Protein AF-A0A1C7GNJ7-F1 (afdb_monomer)

Sequence (160 aa):
MLLYEQDGEPLGLIQFYVWDDDKYVQPDIFCIKRDYGRAVREFVEYLHMRFPGYELHFGVSRTNTGAVEALESLDFEREEVSLVGVLRFVDGSMEIFGVDFENDRFNAEDFRTLMVRALNQSKKDGMKDMTFFHEDETHPAAESVGIRIIDTYYGHKLAL

Radius of gyration: 17.99 Å; Cα contacts (8 Å, |Δi|>4): 270; chains: 1; bounding box: 39×41×44 Å

Nearest PDB structures (foldseek):
  3tt2-assembly1_A  TM=5.842E-01  e=1.060E-03  Sphaerobacter thermophilus DSM 20745
  7q3a-assembly1_A  TM=5.064E-01  e=1.279E-03  Mycobacteroides abscessus ATCC 19977
  4m85-assembly4_D  TM=7.339E-01  e=1.479E-01  Staphylococcus aureus subsp. aureus Mu50
  3pzj-assembly1_A  TM=7.167E-01  e=1.479E-01  Chromobacterium violaceum
  2c27-assembly1_A  TM=5.447E-01  e=6.564E-02  Mycobacterium tuberculosis H37Rv

Structure (mmCIF, N/CA/C/O backbone):
data_AF-A0A1C7GNJ7-F1
#
_entry.id   AF-A0A1C7GNJ7-F1
#
loop_
_atom_site.group_PDB
_atom_site.id
_atom_site.type_symbol
_atom_site.label_atom_id
_atom_site.label_alt_id
_atom_site.label_comp_id
_atom_site.label_asym_id
_atom_site.label_entity_id
_atom_site.label_seq_id
_atom_site.pdbx_PDB_ins_code
_atom_site.Cartn_x
_atom_site.Cartn_y
_atom_site.Cartn_z
_atom_site.occupancy
_atom_site.B_iso_or_equiv
_atom_site.auth_seq_id
_atom_site.auth_comp_id
_atom_site.auth_asym_id
_atom_site.auth_atom_id
_atom_site.pdbx_PDB_model_num
ATOM 1 N N . MET A 1 1 ? -16.603 5.737 0.349 1.00 91.12 1 MET A N 1
ATOM 2 C CA . MET A 1 1 ? -15.930 6.942 0.876 1.00 91.12 1 MET A CA 1
ATOM 3 C C . MET A 1 1 ? -16.631 7.385 2.152 1.00 91.12 1 MET A C 1
ATOM 5 O O . MET A 1 1 ? -17.856 7.405 2.174 1.00 91.12 1 MET A O 1
ATOM 9 N N . LEU A 1 2 ? -15.863 7.686 3.195 1.00 96.31 2 LEU A N 1
ATOM 10 C CA . LEU A 1 2 ? -16.288 8.085 4.534 1.00 96.31 2 LEU A CA 1
ATOM 11 C C . LEU A 1 2 ? -15.563 9.380 4.925 1.00 96.31 2 LEU A C 1
ATOM 13 O O . LEU A 1 2 ? -14.403 9.579 4.559 1.00 96.31 2 LEU A O 1
ATOM 17 N N . LEU A 1 3 ? -16.243 10.232 5.686 1.00 96.62 3 LEU A N 1
ATOM 18 C CA . LEU A 1 3 ? -15.662 11.406 6.332 1.00 96.62 3 LEU A CA 1
ATOM 19 C C . LEU A 1 3 ? -15.350 11.047 7.786 1.00 96.62 3 LEU A C 1
ATOM 21 O O . LEU A 1 3 ? -16.237 10.578 8.495 1.00 96.62 3 LEU A O 1
ATOM 25 N N . TYR A 1 4 ? -14.112 11.273 8.222 1.00 96.44 4 TYR A N 1
ATOM 26 C CA . TYR A 1 4 ? -13.747 11.175 9.633 1.00 96.44 4 TYR A CA 1
ATOM 27 C C . TYR A 1 4 ? -13.941 12.537 10.297 1.00 96.44 4 TYR A C 1
ATOM 29 O O . TYR A 1 4 ? -13.352 13.531 9.862 1.00 96.44 4 TYR A O 1
ATOM 37 N N . GLU A 1 5 ? -14.766 12.577 11.338 1.00 96.06 5 GLU A N 1
ATOM 38 C CA . GLU A 1 5 ? -15.132 13.790 12.065 1.00 96.06 5 GLU A CA 1
ATOM 39 C C . GLU A 1 5 ? -14.870 13.604 13.562 1.00 96.06 5 GLU A C 1
ATOM 41 O O . GLU A 1 5 ? -15.148 12.547 14.125 1.00 96.06 5 GLU A O 1
ATOM 46 N N . GLN A 1 6 ? -14.359 14.644 14.219 1.00 94.62 6 GLN A N 1
ATOM 47 C CA . GLN A 1 6 ? -14.326 14.727 15.679 1.00 94.62 6 GLN A CA 1
ATOM 48 C C . GLN A 1 6 ? -14.882 16.082 16.108 1.00 94.62 6 GLN A C 1
ATOM 50 O O . GLN A 1 6 ? -14.445 17.114 15.600 1.00 94.62 6 GLN A O 1
ATOM 55 N N . ASP A 1 7 ? -15.829 16.076 17.048 1.00 93.12 7 ASP A N 1
ATOM 56 C CA . ASP A 1 7 ? -16.437 17.283 17.623 1.00 93.12 7 ASP A CA 1
ATOM 57 C C . ASP A 1 7 ? -16.983 18.274 16.570 1.00 93.12 7 ASP A C 1
ATOM 59 O O . ASP A 1 7 ? -16.911 19.492 16.745 1.00 93.12 7 ASP A O 1
ATOM 63 N N . GLY A 1 8 ? -17.521 17.765 15.455 1.00 93.38 8 GLY A N 1
ATOM 64 C CA . GLY A 1 8 ? -18.026 18.590 14.353 1.00 93.38 8 GLY A CA 1
ATOM 65 C C . GLY A 1 8 ? -16.960 19.095 13.372 1.00 93.38 8 GLY A C 1
ATOM 66 O O . GLY A 1 8 ? -17.307 19.786 12.414 1.00 93.38 8 GLY A O 1
ATOM 67 N N . GLU A 1 9 ? -15.670 18.798 13.580 1.00 96.44 9 GLU A N 1
ATOM 68 C CA . GLU A 1 9 ? -14.587 19.161 12.653 1.00 96.44 9 GLU A CA 1
ATOM 69 C C . GLU A 1 9 ? -14.286 17.998 11.687 1.00 96.44 9 GLU A C 1
ATOM 71 O O . GLU A 1 9 ? -13.952 16.902 12.147 1.00 96.44 9 GLU A O 1
ATOM 76 N N . PRO A 1 10 ? -14.319 18.212 10.355 1.00 96.00 10 PRO A N 1
ATOM 77 C CA . PRO A 1 10 ? -13.877 17.213 9.389 1.00 96.00 10 PRO A CA 1
ATOM 78 C C . PRO A 1 10 ? -12.349 17.092 9.420 1.00 96.00 10 PRO A C 1
ATOM 80 O O . PRO A 1 10 ? -11.617 18.034 9.101 1.00 96.00 10 PRO A O 1
ATOM 83 N N . LEU A 1 11 ? -11.861 15.915 9.799 1.00 96.69 11 LEU A N 1
ATOM 84 C CA . LEU A 1 11 ? -10.441 15.645 10.027 1.00 96.69 11 LEU A CA 1
ATOM 85 C C . LEU A 1 11 ? -9.839 14.643 9.059 1.00 96.69 11 LEU A C 1
ATOM 87 O O . LEU A 1 11 ? -8.617 14.496 9.042 1.00 96.69 11 LEU A O 1
ATOM 91 N N . GLY A 1 12 ? -10.644 13.957 8.260 1.00 94.56 12 GLY A N 1
ATOM 92 C CA . GLY A 1 12 ? -10.079 13.014 7.318 1.00 94.56 12 GLY A CA 1
ATOM 93 C C . GLY A 1 12 ? -11.041 12.472 6.289 1.00 94.56 12 GLY A C 1
ATOM 94 O O . GLY A 1 12 ? -12.259 12.600 6.403 1.00 94.56 12 GLY A O 1
ATOM 95 N N . LEU A 1 13 ? -10.449 11.848 5.282 1.00 96.50 13 LEU A N 1
ATOM 96 C CA . LEU A 1 13 ? -11.145 11.158 4.214 1.00 96.50 13 LEU A CA 1
ATOM 97 C C . LEU A 1 13 ? -10.664 9.714 4.181 1.00 96.50 13 LEU A C 1
ATOM 99 O O . LEU A 1 13 ? -9.456 9.465 4.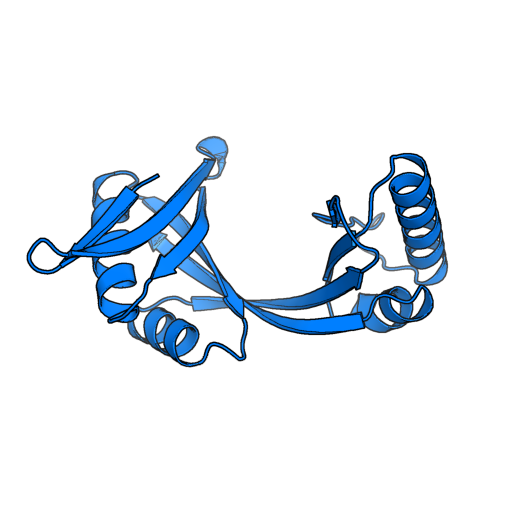145 1.00 96.50 13 LEU A O 1
ATOM 103 N N . ILE A 1 14 ? -11.616 8.787 4.177 1.00 96.31 14 ILE A N 1
ATOM 104 C CA . ILE A 1 14 ? -11.347 7.359 4.047 1.00 96.31 14 ILE A CA 1
ATOM 105 C C . ILE A 1 14 ? -12.078 6.845 2.809 1.00 96.31 14 ILE A C 1
ATOM 107 O O . ILE A 1 14 ? -13.304 6.924 2.706 1.00 96.31 14 ILE A O 1
ATOM 111 N N . GLN A 1 15 ? -11.340 6.306 1.855 1.00 95.31 15 GLN A N 1
ATOM 112 C CA . GLN A 1 15 ? -11.873 5.526 0.748 1.00 95.31 15 GLN A CA 1
ATOM 113 C C . GLN A 1 15 ? -11.322 4.112 0.870 1.00 95.31 15 GLN A C 1
ATOM 115 O O . GLN A 1 15 ? -10.201 3.911 1.328 1.00 95.31 15 GLN A O 1
ATOM 120 N N . PHE A 1 16 ? -12.174 3.145 0.560 1.00 95.50 16 PHE A N 1
ATOM 121 C CA . PHE A 1 16 ? -11.835 1.739 0.598 1.00 95.50 16 PHE A CA 1
ATOM 122 C C . PHE A 1 16 ? -12.691 0.996 -0.412 1.00 95.50 16 PHE A C 1
ATOM 124 O O . PHE A 1 16 ? -13.787 1.452 -0.773 1.00 95.50 16 PHE A O 1
ATOM 131 N N . TYR A 1 17 ? -12.190 -0.152 -0.830 1.00 94.75 17 TYR A N 1
ATOM 132 C CA . TYR A 1 17 ? -12.882 -1.080 -1.700 1.00 94.75 17 TYR A CA 1
ATOM 133 C C . TYR A 1 17 ? -13.004 -2.445 -1.021 1.00 94.75 17 TYR A C 1
ATOM 135 O O . TYR A 1 17 ? -12.360 -2.722 -0.007 1.00 94.75 17 TYR A O 1
ATOM 143 N N . VAL A 1 18 ? -13.905 -3.260 -1.562 1.00 96.31 18 VAL A N 1
ATOM 144 C CA . VAL A 1 18 ? -14.240 -4.588 -1.052 1.00 96.31 18 VAL A CA 1
ATOM 145 C C . VAL A 1 18 ? -14.243 -5.549 -2.230 1.00 96.31 18 VAL A C 1
ATOM 147 O O . VAL A 1 18 ? -14.832 -5.236 -3.269 1.00 96.31 18 VAL A O 1
ATOM 150 N N . TRP A 1 19 ? -13.620 -6.707 -2.057 1.00 95.19 19 TRP A N 1
ATOM 151 C CA . TRP A 1 19 ? -13.745 -7.837 -2.971 1.00 95.19 19 TRP A CA 1
ATOM 152 C C . TRP A 1 19 ? -14.399 -8.996 -2.228 1.00 95.19 19 TRP A C 1
ATOM 154 O O . TRP A 1 19 ? -13.803 -9.605 -1.344 1.00 95.19 19 TRP A O 1
ATOM 164 N N . ASP A 1 20 ? -15.661 -9.262 -2.564 1.00 94.88 20 ASP A N 1
ATOM 165 C CA . ASP A 1 20 ? -16.493 -10.214 -1.823 1.00 94.88 20 ASP A CA 1
ATOM 166 C C . ASP A 1 20 ? -16.041 -11.671 -1.990 1.00 94.88 20 ASP A C 1
ATOM 168 O O . ASP A 1 20 ? -16.147 -12.441 -1.037 1.00 94.88 20 ASP A O 1
ATOM 172 N N . ASP A 1 21 ? -15.515 -12.040 -3.163 1.00 95.12 21 ASP A N 1
ATOM 173 C CA . ASP A 1 21 ? -15.103 -13.419 -3.463 1.00 95.12 21 ASP A CA 1
ATOM 174 C C . ASP A 1 21 ? -13.982 -13.902 -2.525 1.00 95.12 21 ASP A C 1
ATOM 176 O O . ASP A 1 21 ? -14.026 -15.037 -2.046 1.00 95.12 21 ASP A O 1
ATOM 180 N N . ASP A 1 22 ? -13.053 -13.006 -2.183 1.00 94.62 22 ASP A N 1
ATOM 181 C CA . ASP A 1 22 ? -11.930 -13.272 -1.276 1.00 94.62 22 ASP A CA 1
ATOM 182 C C . ASP A 1 22 ? -12.189 -12.773 0.152 1.00 94.62 22 ASP A C 1
ATOM 184 O O . ASP A 1 22 ? -11.337 -12.901 1.027 1.00 94.62 22 ASP A O 1
ATOM 188 N N . LYS A 1 23 ? -13.370 -12.192 0.401 1.00 96.75 23 LYS A N 1
ATOM 189 C CA . LYS A 1 23 ? -13.704 -11.483 1.644 1.00 96.75 23 LYS A CA 1
ATOM 190 C C . LYS A 1 23 ? -12.634 -10.461 2.041 1.00 96.75 23 LYS A C 1
ATOM 192 O O . LYS A 1 23 ? -12.230 -10.369 3.196 1.00 96.75 23 LYS A O 1
ATOM 197 N N . TYR A 1 24 ? -12.197 -9.673 1.073 1.00 96.19 24 TYR A N 1
ATOM 198 C CA . TYR A 1 24 ? -11.085 -8.742 1.201 1.00 96.19 24 TYR A CA 1
ATOM 199 C C . TYR A 1 24 ? -11.578 -7.299 1.326 1.00 96.19 24 TYR A C 1
ATOM 201 O O . TYR A 1 24 ? -12.475 -6.872 0.591 1.00 96.19 24 TYR A O 1
ATOM 209 N N . VAL A 1 25 ? -10.969 -6.521 2.220 1.00 96.69 25 VAL A N 1
ATOM 210 C CA . VAL A 1 25 ? -11.197 -5.076 2.365 1.00 96.69 25 VAL A CA 1
ATOM 211 C C . VAL A 1 25 ? -9.856 -4.352 2.409 1.00 96.69 25 VAL A C 1
ATOM 213 O O . VAL A 1 25 ? -8.980 -4.728 3.180 1.00 96.69 25 VAL A O 1
ATOM 216 N N . GLN A 1 26 ? -9.706 -3.259 1.657 1.00 94.88 26 GLN A N 1
ATOM 217 C CA . GLN A 1 26 ? -8.521 -2.398 1.758 1.00 94.88 26 GLN A CA 1
ATOM 218 C C . GLN A 1 26 ? -8.874 -0.921 1.543 1.00 94.88 26 GLN A C 1
ATOM 220 O O . GLN A 1 26 ? -9.633 -0.598 0.622 1.00 94.88 26 GLN A O 1
ATOM 225 N N . PRO A 1 27 ? -8.326 0.004 2.356 1.00 93.94 27 PRO A N 1
ATOM 226 C CA . PRO A 1 27 ? -8.379 1.422 2.064 1.00 93.94 27 PRO A CA 1
ATOM 227 C C . PRO A 1 27 ? -7.365 1.798 0.978 1.00 93.94 27 PRO A C 1
ATOM 229 O O . PRO A 1 27 ? -6.169 1.557 1.119 1.00 93.94 27 PRO A O 1
ATOM 232 N N . ASP A 1 28 ? -7.841 2.449 -0.079 1.00 87.69 28 ASP A N 1
ATOM 233 C CA . ASP A 1 28 ? -7.018 3.097 -1.108 1.00 87.69 28 ASP A CA 1
ATOM 234 C C . ASP A 1 28 ? -6.750 4.578 -0.778 1.00 87.69 28 ASP A C 1
ATOM 236 O O . ASP A 1 28 ? -5.801 5.178 -1.282 1.00 87.69 28 ASP A O 1
ATOM 240 N N . ILE A 1 29 ? -7.544 5.172 0.122 1.00 90.44 29 ILE A N 1
ATOM 241 C CA . ILE A 1 29 ? -7.288 6.490 0.716 1.00 90.44 29 ILE A CA 1
ATOM 242 C C . ILE A 1 29 ? -7.534 6.408 2.221 1.00 90.44 29 ILE A C 1
ATOM 244 O O . ILE A 1 29 ? -8.640 6.103 2.658 1.00 90.44 29 ILE A O 1
ATOM 248 N N . PHE A 1 30 ? -6.535 6.765 3.028 1.00 94.38 30 PHE A N 1
ATOM 249 C CA . PHE A 1 30 ? -6.692 6.899 4.480 1.00 94.38 30 PHE A CA 1
ATOM 250 C C . PHE A 1 30 ? -5.958 8.145 4.992 1.00 94.38 30 PHE A C 1
ATOM 252 O O . PHE A 1 30 ? -4.871 8.083 5.571 1.00 94.38 30 PHE A O 1
ATOM 259 N N . CYS A 1 31 ? -6.537 9.316 4.726 1.00 92.75 31 CYS A N 1
ATOM 260 C CA . CYS A 1 31 ? -5.931 10.609 5.039 1.00 92.75 31 CYS A CA 1
ATOM 261 C C . CYS A 1 31 ? -6.546 11.192 6.310 1.00 92.75 31 CYS A C 1
ATOM 263 O O . CYS A 1 31 ? -7.649 11.732 6.261 1.00 92.75 31 CYS A O 1
ATOM 265 N N . ILE A 1 32 ? -5.821 11.125 7.428 1.00 94.31 32 ILE A N 1
ATOM 266 C CA . ILE A 1 32 ? -6.283 11.597 8.739 1.00 94.31 32 ILE A CA 1
ATOM 267 C C . ILE A 1 32 ? -5.356 12.699 9.258 1.00 94.31 32 ILE A C 1
ATOM 269 O O . ILE A 1 32 ? -4.148 12.507 9.377 1.00 94.31 32 ILE A O 1
ATOM 273 N N . LYS A 1 33 ? -5.927 13.860 9.589 1.00 91.81 33 LYS A N 1
ATOM 274 C CA . LYS A 1 33 ? -5.198 15.061 10.028 1.00 91.81 33 LYS A CA 1
ATOM 275 C C . LYS A 1 33 ? -4.583 14.923 11.425 1.00 91.81 33 LYS A C 1
ATOM 277 O O . LYS A 1 33 ? -3.520 15.487 11.667 1.00 91.81 33 LYS A O 1
ATOM 282 N N . ARG A 1 34 ? -5.259 14.234 12.351 1.00 91.94 34 ARG A N 1
ATOM 283 C CA . ARG A 1 34 ? -4.806 13.979 13.734 1.00 91.94 34 ARG A CA 1
ATOM 284 C C . ARG A 1 34 ? -5.515 12.765 14.336 1.00 91.94 34 ARG A C 1
ATOM 286 O O . ARG A 1 34 ? -6.557 12.360 13.833 1.00 91.94 34 ARG A O 1
ATOM 293 N N . ASP A 1 35 ? -4.954 12.218 15.412 1.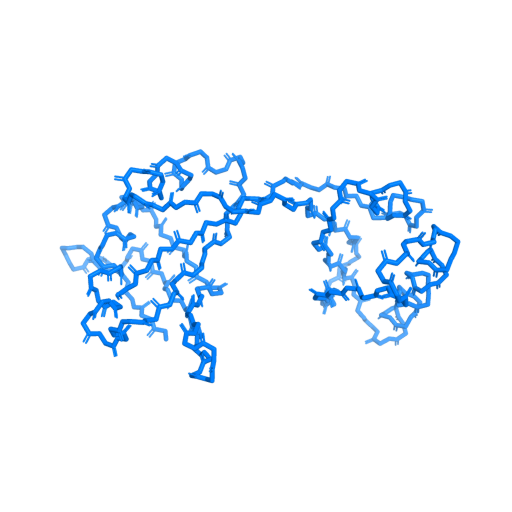00 90.00 35 ASP A N 1
ATOM 294 C CA . ASP A 1 35 ? -5.473 11.046 16.134 1.00 90.00 35 ASP A CA 1
ATOM 295 C C . ASP A 1 35 ? -5.659 9.802 15.252 1.00 90.00 35 ASP A C 1
ATOM 297 O O . ASP A 1 35 ? -6.683 9.119 15.311 1.00 90.00 35 ASP A O 1
ATOM 301 N N . TYR A 1 36 ? -4.643 9.492 14.440 1.00 91.44 36 TYR A N 1
ATOM 302 C CA . TYR A 1 36 ? -4.667 8.392 13.471 1.00 91.44 36 TYR A CA 1
ATOM 303 C C . TYR A 1 36 ? -5.115 7.060 14.090 1.00 91.44 36 TYR A C 1
ATOM 305 O O . TYR A 1 36 ? -6.027 6.424 13.575 1.00 91.44 36 TYR A O 1
ATOM 313 N N . GLY A 1 37 ? -4.560 6.673 15.244 1.00 92.38 37 GLY A N 1
ATOM 314 C CA . GLY A 1 37 ? -4.931 5.415 15.904 1.00 92.38 37 GLY A CA 1
ATOM 315 C C . GLY A 1 37 ? -6.382 5.355 16.384 1.00 92.38 37 GLY A C 1
ATOM 316 O O . GLY A 1 37 ? -6.975 4.279 16.411 1.00 92.38 37 GLY A O 1
ATOM 317 N N . ARG A 1 38 ? -6.998 6.498 16.717 1.00 94.31 38 ARG A N 1
ATOM 318 C CA . ARG A 1 38 ? -8.437 6.540 17.003 1.00 94.31 38 ARG A CA 1
ATOM 319 C C . ARG A 1 38 ? -9.249 6.347 15.724 1.00 94.31 38 ARG A C 1
ATOM 321 O O . ARG A 1 38 ? -10.169 5.539 15.737 1.00 94.31 38 ARG A O 1
ATOM 328 N N . ALA A 1 39 ? -8.874 7.024 14.639 1.00 95.50 39 ALA A N 1
ATOM 329 C CA . ALA A 1 39 ? -9.537 6.870 13.346 1.00 95.50 39 ALA A CA 1
ATOM 330 C C . ALA A 1 39 ? -9.461 5.425 12.826 1.00 95.50 39 ALA A C 1
ATOM 332 O O . ALA A 1 39 ? -10.464 4.896 12.358 1.00 95.50 39 ALA A O 1
ATOM 333 N N . VAL A 1 40 ? -8.300 4.769 12.950 1.00 95.31 40 VAL A N 1
ATOM 334 C CA . VAL A 1 40 ? -8.136 3.350 12.591 1.00 95.31 40 VAL A CA 1
ATOM 335 C C . VAL A 1 40 ? -9.059 2.476 13.431 1.00 95.31 40 VAL A C 1
ATOM 337 O O . VAL A 1 40 ? -9.772 1.657 12.867 1.00 95.31 40 VAL A O 1
ATOM 340 N N . ARG A 1 41 ? -9.109 2.672 14.754 1.00 95.06 41 ARG A N 1
ATOM 341 C CA . ARG A 1 41 ? -9.980 1.879 15.633 1.00 95.06 41 ARG A CA 1
ATOM 342 C C . ARG A 1 41 ? -11.456 2.015 15.266 1.00 95.06 41 ARG A C 1
ATOM 344 O O . ARG A 1 41 ? -12.123 1.006 15.080 1.00 95.06 41 ARG A O 1
ATOM 351 N N . GLU A 1 42 ? -11.944 3.244 15.107 1.00 96.31 42 GLU A N 1
ATOM 352 C CA . GLU A 1 42 ? -13.339 3.497 14.716 1.00 96.31 42 GLU A CA 1
ATOM 353 C C . GLU A 1 42 ? -13.644 2.920 13.322 1.00 96.31 42 GLU A C 1
ATOM 355 O O . GLU A 1 42 ? -14.731 2.394 13.083 1.00 96.31 42 GLU A O 1
ATOM 360 N N . PHE A 1 43 ? -12.673 2.959 12.405 1.00 96.69 43 PHE A N 1
ATOM 361 C CA . PHE A 1 43 ? -12.803 2.332 11.093 1.00 96.69 43 PHE A CA 1
ATOM 362 C C . PHE A 1 43 ? -12.864 0.801 11.176 1.00 96.69 43 PHE A C 1
ATOM 364 O O . PHE A 1 43 ? -13.722 0.198 10.535 1.00 96.69 43 PHE A O 1
ATOM 371 N N . VAL A 1 44 ? -12.013 0.169 11.989 1.00 95.62 44 VAL A N 1
ATOM 372 C CA . VAL A 1 44 ? -12.049 -1.281 12.236 1.00 95.62 44 VAL A CA 1
ATOM 373 C C . VAL A 1 44 ? -13.380 -1.696 12.859 1.00 95.62 44 VAL A C 1
ATOM 375 O O . VAL A 1 44 ? -13.977 -2.665 12.398 1.00 95.62 44 VAL A O 1
ATOM 378 N N . GLU A 1 45 ? -13.881 -0.956 13.851 1.00 95.88 45 GLU A N 1
ATOM 379 C CA . GLU A 1 45 ? -15.192 -1.204 14.471 1.00 95.88 45 GLU A CA 1
ATOM 380 C C . GLU A 1 45 ? -16.324 -1.108 13.440 1.00 95.88 45 GLU A C 1
ATOM 382 O O . GLU A 1 45 ? -17.185 -1.988 13.360 1.00 95.88 45 GLU A O 1
ATOM 387 N N . TYR A 1 46 ? -16.295 -0.073 12.596 1.00 96.94 46 TYR A N 1
ATOM 388 C CA . TYR A 1 46 ? -17.242 0.085 11.496 1.00 96.94 46 TYR A CA 1
ATOM 389 C C . TYR A 1 46 ? -17.199 -1.102 10.519 1.00 96.94 46 TYR A C 1
ATOM 391 O O . TYR A 1 46 ? -18.252 -1.589 10.094 1.00 96.94 46 TYR A O 1
ATOM 399 N N . LEU A 1 47 ? -16.002 -1.580 10.164 1.00 96.56 47 LEU A N 1
ATOM 400 C CA . LEU A 1 47 ? -15.839 -2.697 9.236 1.00 96.56 47 LEU A CA 1
ATOM 401 C C . LEU A 1 47 ? -16.236 -4.041 9.854 1.00 96.56 47 LEU A C 1
ATOM 403 O O . LEU A 1 47 ? -16.948 -4.783 9.186 1.00 96.56 47 LEU A O 1
ATOM 407 N N . HIS A 1 48 ? -15.903 -4.315 11.117 1.00 95.06 48 HIS A N 1
ATOM 408 C CA . HIS A 1 48 ? -16.368 -5.502 11.857 1.00 95.06 48 HIS A CA 1
ATOM 409 C C . HIS A 1 48 ? -17.897 -5.633 11.814 1.00 95.06 48 HIS A C 1
ATOM 411 O O . HIS A 1 48 ? -18.454 -6.705 11.586 1.00 95.06 48 HIS A O 1
ATOM 417 N N . MET A 1 49 ? -18.610 -4.517 12.001 1.00 96.19 49 MET A N 1
ATOM 418 C CA . MET A 1 49 ? -20.075 -4.519 11.962 1.00 96.19 49 MET A CA 1
ATOM 419 C C . MET A 1 49 ? -20.638 -4.796 10.566 1.00 96.19 49 MET A C 1
ATOM 421 O O . MET A 1 49 ? -21.752 -5.310 10.441 1.00 96.19 49 MET A O 1
ATOM 425 N N . ARG A 1 50 ? -19.919 -4.399 9.513 1.00 96.94 50 ARG A N 1
ATOM 426 C CA . ARG A 1 50 ? -20.434 -4.403 8.140 1.00 96.94 50 ARG A CA 1
ATOM 427 C C . ARG A 1 50 ? -19.968 -5.601 7.316 1.00 96.94 50 ARG A C 1
ATOM 429 O O . ARG A 1 50 ? -20.709 -6.031 6.436 1.00 96.94 50 ARG A O 1
ATOM 436 N N . PHE A 1 51 ? -18.787 -6.124 7.613 1.00 96.75 51 PHE A N 1
ATOM 437 C CA . PHE A 1 51 ? -18.105 -7.180 6.873 1.00 96.75 51 PHE A CA 1
ATOM 438 C C . PHE A 1 51 ? -17.535 -8.240 7.835 1.00 96.75 51 PHE A C 1
ATOM 440 O O . PHE A 1 51 ? -16.332 -8.489 7.829 1.00 96.75 51 PHE A O 1
ATOM 447 N N . PRO A 1 52 ? -18.372 -8.865 8.686 1.00 95.75 52 PRO A N 1
ATOM 448 C CA . PRO A 1 52 ? -17.889 -9.869 9.629 1.00 95.75 52 PRO A CA 1
ATOM 449 C C . PRO A 1 52 ? -17.282 -11.070 8.891 1.00 95.75 52 PRO A C 1
ATOM 451 O O . PRO A 1 52 ? -17.900 -11.627 7.975 1.00 95.75 52 PRO A O 1
ATOM 454 N N . GLY A 1 53 ? -16.093 -11.497 9.312 1.00 95.19 53 GLY A N 1
ATOM 455 C CA . GLY A 1 53 ? -15.341 -12.595 8.707 1.00 95.19 53 GLY A CA 1
ATOM 456 C C . GLY A 1 53 ? -14.605 -12.237 7.414 1.00 95.19 53 GLY A C 1
ATOM 457 O O . GLY A 1 53 ? -14.249 -13.159 6.677 1.00 95.19 53 GLY A O 1
ATOM 458 N N . TYR A 1 54 ? -14.438 -10.944 7.120 1.00 97.75 54 TYR A N 1
ATOM 459 C CA . TYR A 1 54 ? -13.546 -10.440 6.072 1.00 97.75 54 TYR A CA 1
ATOM 460 C C . TYR A 1 54 ? -12.148 -10.176 6.643 1.00 97.75 54 TYR A C 1
ATOM 462 O O . TYR A 1 54 ? -11.969 -10.086 7.855 1.00 97.75 54 TYR A O 1
ATOM 470 N N . GLU A 1 55 ? -11.158 -10.022 5.773 1.00 96.69 55 GLU A N 1
ATOM 471 C CA . GLU A 1 55 ? -9.812 -9.587 6.136 1.00 96.69 55 GLU A CA 1
ATOM 472 C C . GLU A 1 55 ? -9.594 -8.143 5.676 1.00 96.69 55 GLU A C 1
ATOM 474 O O . GLU A 1 55 ? -9.794 -7.788 4.511 1.00 96.69 55 GLU A O 1
ATOM 479 N N . LEU A 1 56 ? -9.208 -7.285 6.620 1.00 95.88 56 LEU A N 1
ATOM 480 C CA . LEU A 1 56 ? -8.785 -5.919 6.354 1.00 95.88 56 LEU A CA 1
ATOM 481 C C . LEU A 1 56 ? -7.283 -5.899 6.107 1.00 95.88 56 LEU A C 1
ATOM 483 O O . LEU A 1 56 ? -6.511 -6.213 7.009 1.00 95.88 56 LEU A O 1
ATOM 487 N N . HIS A 1 57 ? -6.882 -5.432 4.933 1.00 94.50 57 HIS A N 1
ATOM 488 C CA . HIS A 1 57 ? -5.493 -5.184 4.575 1.00 94.50 57 HIS A CA 1
ATOM 489 C C . HIS A 1 57 ? -5.188 -3.688 4.614 1.00 94.50 57 HIS A C 1
ATOM 491 O O . HIS A 1 57 ? -6.031 -2.849 4.296 1.00 94.50 57 HIS A O 1
ATOM 497 N N . PHE A 1 58 ? -3.968 -3.339 5.009 1.00 90.00 58 PHE A N 1
ATOM 498 C CA . PHE A 1 58 ? -3.534 -1.962 5.202 1.00 90.00 58 PHE A CA 1
ATOM 499 C C . PHE A 1 58 ? -2.067 -1.810 4.795 1.00 90.00 58 PHE A C 1
ATOM 501 O O . PHE A 1 58 ? -1.185 -2.402 5.409 1.00 90.00 58 PHE A O 1
ATOM 508 N N . GLY A 1 59 ? -1.791 -1.003 3.771 1.00 87.69 59 GLY A N 1
ATOM 509 C CA . GLY A 1 59 ? -0.424 -0.683 3.354 1.00 87.69 59 GLY A CA 1
ATOM 510 C C . GLY A 1 59 ? -0.020 0.696 3.859 1.00 87.69 59 GLY A C 1
ATOM 511 O O . GLY A 1 59 ? -0.669 1.686 3.518 1.00 87.69 59 GLY A O 1
ATOM 512 N N . VAL A 1 60 ? 1.048 0.791 4.653 1.00 89.31 60 VAL A N 1
ATOM 513 C CA . VAL A 1 60 ? 1.589 2.08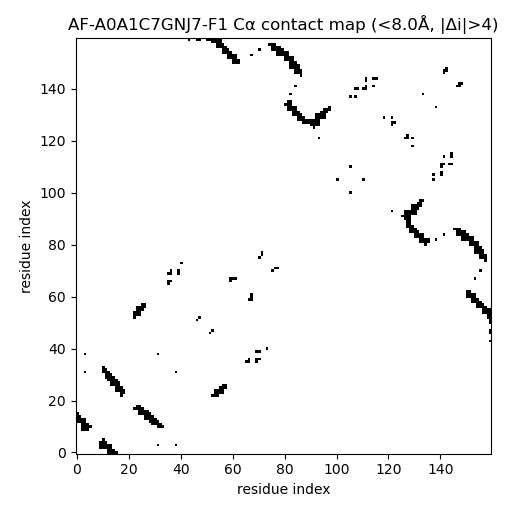5 5.100 1.00 89.31 60 VAL A CA 1
ATOM 514 C C . VAL A 1 60 ? 3.091 2.165 4.886 1.00 89.31 60 VAL A C 1
ATOM 516 O O . VAL A 1 60 ? 3.816 1.186 5.034 1.00 89.31 60 VAL A O 1
ATOM 519 N N . SER A 1 61 ? 3.574 3.364 4.568 1.00 87.81 61 SER A N 1
ATOM 520 C CA . SER A 1 61 ? 5.006 3.645 4.547 1.00 87.81 61 SER A CA 1
ATOM 521 C C . SER A 1 61 ? 5.633 3.351 5.915 1.00 87.81 61 SER A C 1
ATOM 523 O O . SER A 1 61 ? 5.139 3.805 6.950 1.00 87.81 61 SER A O 1
ATOM 525 N N . ARG A 1 62 ? 6.784 2.674 5.913 1.00 89.06 62 ARG A N 1
ATOM 526 C CA . ARG A 1 62 ? 7.618 2.431 7.096 1.00 89.06 62 ARG A CA 1
ATOM 527 C C . ARG A 1 62 ? 8.036 3.729 7.785 1.00 89.06 62 ARG A C 1
ATOM 529 O O . ARG A 1 62 ? 8.250 3.732 8.995 1.00 89.06 62 ARG A O 1
ATOM 536 N N . THR A 1 63 ? 8.200 4.819 7.035 1.00 88.62 63 THR A N 1
ATOM 537 C CA . THR A 1 63 ? 8.595 6.116 7.604 1.00 88.62 63 THR A CA 1
ATOM 538 C C . THR A 1 63 ? 7.433 6.842 8.279 1.00 88.62 63 THR A C 1
ATOM 540 O O . THR A 1 63 ? 7.666 7.734 9.095 1.00 88.62 63 THR A O 1
ATOM 543 N N . ASN A 1 64 ? 6.188 6.422 8.032 1.00 87.19 64 ASN A N 1
ATOM 544 C CA . ASN A 1 64 ? 5.018 6.881 8.770 1.00 87.19 64 ASN A CA 1
ATOM 545 C C . ASN A 1 64 ? 4.874 6.109 10.093 1.00 87.19 64 ASN A C 1
ATOM 547 O O . ASN A 1 64 ? 3.944 5.321 10.280 1.00 87.19 64 ASN A O 1
ATOM 551 N N . THR A 1 65 ? 5.811 6.335 11.018 1.00 89.94 65 THR A N 1
ATOM 552 C CA . THR A 1 65 ? 5.897 5.583 12.282 1.00 89.94 65 THR A CA 1
ATOM 553 C C . THR A 1 65 ? 4.610 5.658 13.099 1.00 89.94 65 THR A C 1
ATOM 555 O O . TH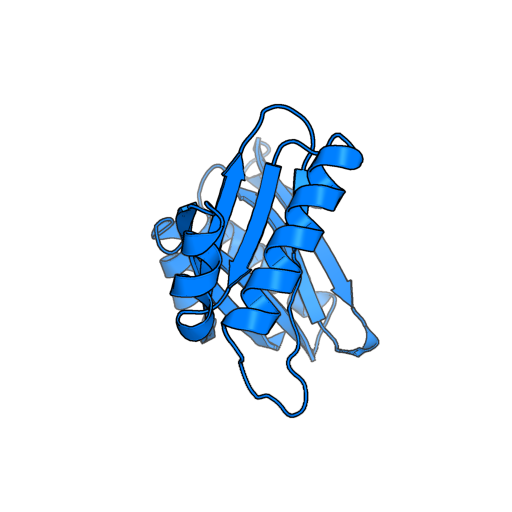R A 1 65 ? 4.202 4.655 13.665 1.00 89.94 65 THR A O 1
ATOM 558 N N . GLY A 1 66 ? 3.912 6.799 13.092 1.00 88.31 66 GLY A N 1
ATOM 559 C CA . GLY A 1 66 ? 2.637 6.942 13.798 1.00 88.31 66 GLY A CA 1
ATOM 560 C C . GLY A 1 66 ? 1.518 6.053 13.244 1.00 88.31 66 GLY A C 1
ATOM 561 O O . GLY A 1 66 ? 0.679 5.588 14.012 1.00 88.31 66 GLY A O 1
ATOM 562 N N . ALA A 1 67 ? 1.499 5.788 11.932 1.00 88.75 67 ALA A N 1
ATOM 563 C CA . ALA A 1 67 ? 0.547 4.851 11.336 1.00 88.75 67 ALA A CA 1
ATOM 564 C C . ALA A 1 67 ? 0.936 3.394 11.615 1.00 88.75 67 ALA A C 1
ATOM 566 O O . ALA A 1 67 ? 0.070 2.594 11.959 1.00 88.75 67 ALA A O 1
ATOM 567 N N . VAL A 1 68 ? 2.232 3.070 11.531 1.00 90.62 68 VAL A N 1
ATOM 568 C CA . VAL A 1 68 ? 2.751 1.733 11.864 1.00 90.62 68 VAL A CA 1
ATOM 569 C C . VAL A 1 68 ? 2.435 1.378 13.319 1.00 90.62 68 VAL A C 1
ATOM 571 O O . VAL A 1 68 ? 1.802 0.359 13.572 1.00 90.62 68 VAL A O 1
ATOM 574 N N . GLU A 1 69 ? 2.795 2.247 14.266 1.00 91.62 69 GLU A N 1
ATOM 575 C CA . GLU A 1 69 ? 2.541 2.044 15.699 1.00 91.62 69 GLU A CA 1
ATOM 576 C C . GLU A 1 69 ? 1.041 1.919 15.999 1.00 91.62 69 GLU A C 1
ATOM 578 O O . GLU A 1 69 ? 0.632 1.095 16.816 1.00 91.62 69 GLU A O 1
ATOM 583 N N . ALA A 1 70 ? 0.202 2.712 15.323 1.00 91.50 70 ALA A N 1
ATOM 584 C CA . ALA A 1 70 ? -1.245 2.638 15.483 1.00 91.50 70 ALA A CA 1
ATOM 585 C C . ALA A 1 70 ? -1.810 1.277 15.053 1.00 91.50 70 ALA A C 1
ATOM 587 O O . ALA A 1 70 ? -2.609 0.707 15.796 1.00 91.50 70 ALA A O 1
ATOM 588 N N . LEU A 1 71 ? -1.398 0.758 13.893 1.00 92.50 71 LEU A N 1
ATOM 589 C CA . LEU A 1 71 ? -1.837 -0.551 13.399 1.00 92.50 71 LEU A CA 1
ATOM 590 C C . LEU A 1 71 ? -1.343 -1.677 14.314 1.00 92.50 71 LEU A C 1
ATOM 592 O O . LEU A 1 71 ? -2.143 -2.487 14.773 1.00 92.50 71 LEU A O 1
ATOM 596 N N . GLU A 1 72 ? -0.056 -1.684 14.661 1.00 90.69 72 GLU A N 1
ATOM 597 C CA . GLU A 1 72 ? 0.527 -2.707 15.542 1.00 90.69 72 GLU A CA 1
ATOM 598 C C . GLU A 1 72 ? -0.098 -2.709 16.948 1.00 90.69 72 GLU A C 1
ATOM 600 O O . GLU A 1 72 ? -0.182 -3.754 17.586 1.00 90.69 72 GLU A O 1
ATOM 605 N N . SER A 1 73 ? -0.586 -1.560 17.432 1.00 90.44 73 SER A N 1
ATOM 606 C CA . SER A 1 73 ? -1.299 -1.464 18.716 1.00 90.44 73 SER A CA 1
ATOM 607 C C . SER A 1 73 ? -2.725 -2.032 18.703 1.00 90.44 73 SER A C 1
ATOM 609 O O . SER A 1 73 ? -3.327 -2.174 19.767 1.00 90.44 73 SER A O 1
ATOM 611 N N . LEU A 1 74 ? -3.276 -2.306 17.518 1.00 87.56 74 LEU A N 1
ATOM 612 C CA . LEU A 1 74 ? -4.638 -2.802 17.291 1.00 87.56 74 LEU A CA 1
ATOM 613 C C . LEU A 1 74 ? -4.636 -4.253 16.783 1.00 87.56 74 LEU A C 1
ATOM 615 O O . LEU A 1 74 ? -5.534 -4.644 16.044 1.00 87.56 74 LEU A O 1
ATOM 619 N N . ASP A 1 75 ? -3.616 -5.025 17.165 1.00 89.06 75 ASP A N 1
ATOM 620 C CA . ASP A 1 75 ? -3.448 -6.446 16.834 1.00 89.06 75 ASP A CA 1
ATOM 621 C C . ASP A 1 75 ? -3.332 -6.755 15.328 1.00 89.06 75 ASP A C 1
ATOM 623 O O . ASP A 1 75 ? -3.486 -7.904 14.916 1.00 89.06 75 ASP A O 1
ATOM 627 N N . PHE A 1 76 ? -3.013 -5.760 14.489 1.00 92.12 76 PHE A N 1
ATOM 628 C CA . PHE A 1 76 ? -2.680 -6.029 13.091 1.00 92.12 76 PHE A CA 1
ATOM 629 C C . PHE A 1 76 ? -1.369 -6.810 12.994 1.00 92.12 76 PHE A C 1
ATOM 631 O O . PHE A 1 76 ? -0.328 -6.386 13.509 1.00 92.12 76 PHE A O 1
ATOM 638 N N . GLU A 1 77 ? -1.386 -7.894 12.230 1.00 89.12 77 GLU A N 1
ATOM 639 C CA . GLU A 1 77 ? -0.184 -8.650 11.899 1.00 89.12 77 GLU A CA 1
ATOM 640 C C . GLU A 1 77 ? 0.528 -7.991 10.714 1.00 89.12 77 GLU A C 1
ATOM 642 O O . GLU A 1 77 ? -0.104 -7.659 9.710 1.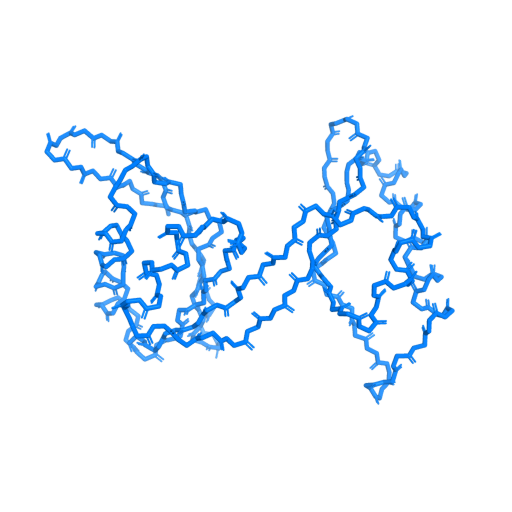00 89.12 77 GLU A O 1
ATOM 647 N N . ARG A 1 78 ? 1.851 -7.796 10.807 1.00 88.12 78 ARG A N 1
ATOM 648 C CA . ARG A 1 78 ? 2.662 -7.406 9.644 1.00 88.12 78 ARG A CA 1
ATOM 649 C C . ARG A 1 78 ? 2.934 -8.647 8.801 1.00 88.12 78 ARG A C 1
ATOM 651 O O . ARG A 1 78 ? 3.607 -9.563 9.266 1.00 88.12 78 ARG A O 1
ATOM 658 N N . GLU A 1 79 ? 2.453 -8.640 7.568 1.00 85.94 79 GLU A N 1
ATOM 659 C CA . GLU A 1 79 ? 2.548 -9.776 6.647 1.00 85.94 79 GLU A CA 1
ATOM 660 C C . GLU A 1 79 ? 3.522 -9.514 5.497 1.00 85.94 79 GLU A C 1
ATOM 662 O O . GLU A 1 79 ? 4.218 -10.427 5.064 1.00 85.94 79 GLU A O 1
ATOM 667 N N . GLU A 1 80 ? 3.618 -8.265 5.037 1.00 81.25 80 GLU A N 1
ATOM 668 C CA . GLU A 1 80 ? 4.344 -7.931 3.812 1.00 81.25 80 GLU A CA 1
ATOM 669 C C . GLU A 1 80 ? 5.316 -6.766 4.025 1.00 81.25 80 GLU A C 1
ATOM 671 O O . GLU A 1 80 ? 5.061 -5.839 4.805 1.00 81.25 80 GLU A O 1
ATOM 676 N N . VAL A 1 81 ? 6.437 -6.801 3.303 1.00 82.69 81 VAL A N 1
ATOM 677 C CA . VAL A 1 81 ? 7.377 -5.687 3.174 1.00 82.69 81 VAL A CA 1
ATOM 678 C C . VAL A 1 81 ? 7.667 -5.474 1.692 1.00 82.69 81 VAL A C 1
ATOM 680 O O . VAL A 1 81 ? 8.334 -6.299 1.075 1.00 82.69 81 VAL A O 1
ATOM 683 N N . SER A 1 82 ? 7.219 -4.350 1.141 1.00 81.06 82 SER A N 1
ATOM 684 C CA . SER A 1 82 ? 7.380 -4.027 -0.283 1.00 81.06 82 SER A CA 1
ATOM 685 C C . SER A 1 82 ? 8.176 -2.731 -0.443 1.00 81.06 82 SER A C 1
ATOM 687 O O . SER A 1 82 ? 7.980 -1.751 0.278 1.00 81.06 82 SER A O 1
ATOM 689 N N . LEU A 1 83 ? 9.106 -2.687 -1.390 1.00 72.69 83 LEU A N 1
ATOM 690 C CA . LEU A 1 83 ? 9.774 -1.454 -1.798 1.00 72.69 83 LEU A CA 1
ATOM 691 C C . LEU A 1 83 ? 8.874 -0.697 -2.769 1.00 72.69 83 LEU A C 1
ATOM 693 O O . LEU A 1 83 ? 8.331 -1.283 -3.701 1.00 72.69 83 LEU A O 1
ATOM 697 N N . VAL A 1 84 ? 8.746 0.615 -2.581 1.00 74.69 84 VAL A N 1
ATOM 698 C CA . VAL A 1 84 ? 7.975 1.472 -3.488 1.00 74.69 84 VAL A CA 1
ATOM 699 C C . VAL A 1 84 ? 8.935 2.273 -4.340 1.00 74.69 84 VAL A C 1
ATOM 701 O O . VAL A 1 84 ? 9.624 3.183 -3.864 1.00 74.69 84 VAL A O 1
ATOM 704 N N . GLY A 1 85 ? 8.986 1.914 -5.616 1.00 63.50 85 GLY A N 1
ATOM 705 C CA . GLY A 1 85 ? 9.751 2.596 -6.642 1.00 63.50 85 GLY A CA 1
ATOM 706 C C . GLY A 1 85 ? 8.890 3.575 -7.432 1.00 63.50 85 GLY A C 1
ATOM 707 O O . GLY A 1 85 ? 7.763 3.260 -7.803 1.00 63.50 85 GLY A O 1
ATOM 708 N N . VAL A 1 86 ? 9.432 4.757 -7.736 1.00 62.66 86 VAL A N 1
ATOM 709 C CA . VAL A 1 86 ? 8.796 5.726 -8.640 1.00 62.66 86 VAL A CA 1
ATOM 710 C C . VAL A 1 86 ? 9.779 6.186 -9.714 1.00 62.66 86 VAL A C 1
ATOM 712 O O . VAL A 1 86 ? 10.932 6.530 -9.436 1.00 62.66 86 VAL A O 1
ATOM 715 N N . LEU A 1 87 ? 9.304 6.259 -10.956 1.00 61.22 87 LEU A N 1
ATOM 716 C CA . LEU A 1 87 ? 9.948 6.978 -12.054 1.00 61.22 87 LEU A CA 1
ATOM 717 C C . LEU A 1 87 ? 9.074 8.180 -12.422 1.00 61.22 87 LEU A C 1
ATOM 719 O O . LEU A 1 87 ? 7.966 7.979 -12.894 1.00 61.22 87 LEU A O 1
ATOM 723 N N . ARG A 1 88 ? 9.547 9.420 -12.221 1.00 52.75 88 ARG A N 1
ATOM 724 C CA . ARG A 1 88 ? 8.745 10.645 -12.422 1.00 52.75 88 ARG A CA 1
ATOM 725 C C . ARG A 1 88 ? 9.187 11.467 -13.638 1.00 52.75 88 ARG A C 1
ATOM 727 O O . ARG A 1 88 ? 10.304 11.975 -13.692 1.00 52.75 88 ARG A O 1
ATOM 734 N N . PHE A 1 89 ? 8.245 11.716 -14.527 1.00 53.69 89 PHE A N 1
ATOM 735 C CA . PHE A 1 89 ? 8.118 12.829 -15.467 1.00 53.69 89 PHE A CA 1
ATOM 736 C C . PHE A 1 89 ? 6.776 13.514 -15.098 1.00 53.69 89 PHE A C 1
ATOM 738 O O . PHE A 1 89 ? 5.962 12.926 -14.395 1.00 53.69 89 PHE A O 1
ATOM 745 N N . VAL A 1 90 ? 6.519 14.773 -15.446 1.00 44.97 90 VAL A N 1
ATOM 746 C CA . VAL A 1 90 ? 5.379 15.538 -14.869 1.00 44.97 90 VAL A CA 1
ATOM 747 C C . VAL A 1 90 ? 4.069 15.386 -15.682 1.00 44.97 90 VAL A C 1
ATOM 749 O O . VAL A 1 90 ? 4.139 15.639 -16.886 1.00 44.97 90 VAL A O 1
ATOM 752 N N . ASP A 1 91 ? 2.941 15.054 -15.002 1.00 49.59 91 ASP A N 1
ATOM 753 C CA . ASP A 1 91 ? 1.484 14.936 -15.370 1.00 49.59 91 ASP A CA 1
ATOM 754 C C . ASP A 1 91 ? 0.895 13.649 -16.034 1.00 49.59 91 ASP A C 1
ATOM 756 O O . ASP A 1 91 ? 0.734 13.576 -17.250 1.00 49.59 91 ASP A O 1
ATOM 760 N N . GLY A 1 92 ? 0.442 12.674 -15.228 1.00 64.25 92 GLY A N 1
ATOM 761 C CA . GLY A 1 92 ? -0.241 11.430 -15.644 1.00 64.25 92 GLY A CA 1
ATOM 762 C C . GLY A 1 92 ? 0.520 10.190 -15.164 1.00 64.25 92 GLY A C 1
ATOM 763 O O . GLY A 1 92 ? 1.726 10.128 -15.371 1.00 64.25 92 GLY A O 1
ATOM 764 N N . SER A 1 93 ? -0.142 9.222 -14.526 1.00 73.94 93 SER A N 1
ATOM 765 C CA . SER A 1 93 ? 0.523 8.114 -13.821 1.00 73.94 93 SER A CA 1
ATOM 766 C C . SER A 1 93 ? 0.160 6.736 -14.376 1.00 73.94 93 SER A C 1
ATOM 768 O O . SER A 1 93 ? -0.968 6.491 -14.801 1.00 73.94 93 SER A O 1
ATOM 770 N N . MET A 1 94 ? 1.124 5.817 -14.349 1.00 82.25 94 MET A N 1
ATOM 771 C CA . MET A 1 94 ? 0.914 4.380 -14.527 1.00 82.25 94 MET A CA 1
ATOM 772 C C . MET A 1 94 ? 1.362 3.644 -13.263 1.00 82.25 94 MET A C 1
ATOM 774 O O . MET A 1 94 ? 2.286 4.070 -12.579 1.00 82.25 94 MET A O 1
ATOM 778 N N . GLU A 1 95 ? 0.746 2.510 -12.968 1.00 83.44 95 GLU A N 1
ATOM 779 C CA . GLU A 1 95 ? 1.164 1.637 -11.878 1.00 83.44 95 GLU A CA 1
ATOM 780 C C . GLU A 1 95 ? 1.384 0.221 -12.406 1.00 83.44 95 GLU A C 1
ATOM 782 O O . GLU A 1 95 ? 0.604 -0.274 -13.224 1.00 83.44 95 GLU A O 1
ATOM 787 N N . ILE A 1 96 ? 2.466 -0.419 -11.964 1.00 83.75 96 ILE A N 1
ATOM 788 C CA . ILE A 1 96 ? 2.632 -1.867 -12.089 1.00 83.75 96 ILE A CA 1
ATOM 789 C C . ILE A 1 96 ? 2.067 -2.477 -10.805 1.00 83.75 96 ILE A C 1
ATOM 791 O O . ILE A 1 96 ? 2.701 -2.387 -9.757 1.00 83.75 96 ILE A O 1
ATOM 795 N N . PHE A 1 97 ? 0.881 -3.082 -10.904 1.00 74.75 97 PHE A N 1
ATOM 796 C CA . PHE A 1 97 ? 0.196 -3.715 -9.769 1.00 74.75 97 PHE A CA 1
ATOM 797 C C . PHE A 1 97 ? 0.841 -5.033 -9.326 1.00 74.75 97 PHE A C 1
ATOM 799 O O . PHE A 1 97 ? 0.758 -5.392 -8.160 1.00 74.75 97 PHE A O 1
ATOM 806 N N . GLY A 1 98 ? 1.473 -5.759 -10.249 1.00 80.25 98 GLY A N 1
ATOM 807 C CA . GLY A 1 98 ? 2.104 -7.041 -9.961 1.00 80.25 98 GLY A CA 1
ATOM 808 C C . GLY A 1 98 ? 2.856 -7.588 -11.167 1.00 80.25 98 GLY A C 1
ATOM 809 O O . GLY A 1 98 ? 2.631 -7.161 -12.305 1.00 80.25 98 GLY A O 1
ATOM 810 N N . VAL A 1 99 ? 3.777 -8.514 -10.905 1.00 85.19 99 VAL A N 1
ATOM 811 C CA . VAL A 1 99 ? 4.529 -9.243 -11.929 1.00 85.19 99 VAL A CA 1
ATOM 812 C C . VAL A 1 99 ? 4.617 -10.705 -11.515 1.00 85.19 99 VAL A C 1
ATOM 814 O O . VAL A 1 99 ? 5.224 -11.012 -10.496 1.00 85.19 99 VAL A O 1
ATOM 817 N N . ASP A 1 100 ? 4.054 -11.588 -12.335 1.00 85.88 100 ASP A N 1
ATOM 818 C CA . ASP A 1 100 ? 4.131 -13.033 -12.131 1.00 85.88 100 ASP A CA 1
ATOM 819 C C . ASP A 1 100 ? 5.278 -13.652 -12.930 1.00 85.88 100 ASP A C 1
ATOM 821 O O . ASP A 1 100 ? 5.620 -13.209 -14.035 1.00 85.88 100 ASP A O 1
ATOM 825 N N . PHE A 1 101 ? 5.839 -14.730 -12.386 1.00 86.12 101 PHE A N 1
ATOM 826 C CA . PHE A 1 101 ? 6.928 -15.475 -13.003 1.00 86.12 101 PHE A CA 1
ATOM 827 C C . PHE A 1 101 ? 6.473 -16.866 -13.417 1.00 86.12 101 PHE A C 1
ATOM 829 O O . PHE A 1 101 ? 5.795 -17.574 -12.675 1.00 86.12 101 PHE A O 1
ATOM 836 N N . GLU A 1 102 ? 6.891 -17.298 -14.606 1.00 87.25 102 GLU A N 1
ATOM 837 C CA . GLU A 1 102 ? 6.606 -18.655 -15.053 1.00 87.25 102 GLU A CA 1
ATOM 838 C C . GLU A 1 102 ? 7.271 -19.667 -14.102 1.00 87.25 102 GLU A C 1
ATOM 840 O O . GLU A 1 102 ? 8.494 -19.683 -13.941 1.00 87.25 102 GLU A O 1
ATOM 845 N N . ASN A 1 103 ? 6.457 -20.531 -13.486 1.00 89.19 103 ASN A N 1
ATOM 846 C CA . ASN A 1 103 ? 6.875 -21.492 -12.458 1.00 89.19 103 ASN A CA 1
ATOM 847 C C . ASN A 1 103 ? 7.534 -20.849 -11.223 1.00 89.19 103 ASN A C 1
ATOM 849 O O . ASN A 1 103 ? 8.430 -21.466 -10.645 1.00 89.19 103 ASN A O 1
ATOM 853 N N . ASP A 1 104 ? 7.152 -19.622 -10.859 1.00 85.50 104 ASP A N 1
ATOM 854 C CA . ASP A 1 104 ? 7.694 -18.896 -9.699 1.00 85.50 104 ASP A CA 1
ATOM 855 C C . ASP A 1 104 ? 9.218 -18.683 -9.775 1.00 85.50 104 ASP A C 1
ATOM 857 O O . ASP A 1 104 ? 9.924 -18.639 -8.768 1.00 85.50 104 ASP A O 1
ATOM 861 N N . ARG A 1 105 ? 9.765 -18.600 -10.997 1.00 88.56 105 ARG A N 1
ATOM 862 C CA . ARG A 1 105 ? 11.205 -18.437 -11.230 1.00 88.56 105 ARG A CA 1
ATOM 863 C C . ARG A 1 105 ? 11.530 -17.057 -11.771 1.00 88.56 105 ARG A C 1
ATOM 865 O O . ARG A 1 105 ? 11.358 -16.789 -12.960 1.00 88.56 105 ARG A O 1
ATOM 872 N N . PHE A 1 106 ? 12.107 -16.221 -10.916 1.00 91.25 106 PHE A N 1
ATOM 873 C CA . PHE A 1 106 ? 12.633 -14.927 -11.322 1.00 91.25 106 PHE A CA 1
ATOM 874 C C . PHE A 1 106 ? 13.780 -15.065 -12.337 1.00 91.25 106 PHE A C 1
ATOM 876 O O . PHE A 1 106 ? 14.757 -15.793 -12.132 1.00 91.25 106 PHE A O 1
ATOM 883 N N . ASN A 1 107 ? 13.678 -14.314 -13.435 1.00 92.94 107 ASN A N 1
ATOM 884 C CA . ASN A 1 107 ? 14.764 -14.090 -14.382 1.00 92.94 107 ASN A CA 1
ATOM 885 C C . ASN A 1 107 ? 14.963 -12.582 -14.566 1.00 92.94 107 ASN A C 1
ATOM 887 O O . ASN A 1 107 ? 14.102 -11.884 -15.105 1.00 92.94 107 ASN A O 1
ATOM 891 N N . ALA A 1 108 ? 16.126 -12.086 -14.144 1.00 92.25 108 ALA A N 1
ATOM 892 C CA . ALA A 1 108 ? 16.432 -10.661 -14.157 1.00 92.25 108 ALA A CA 1
ATOM 893 C C . ALA A 1 108 ? 16.433 -10.039 -15.566 1.00 92.25 108 ALA A C 1
ATOM 895 O O . ALA A 1 108 ? 16.068 -8.873 -15.717 1.00 92.25 108 ALA A O 1
ATOM 896 N N . GLU A 1 109 ? 16.834 -10.782 -16.602 1.00 92.38 109 GLU A N 1
ATOM 897 C CA . GLU A 1 109 ? 16.872 -10.274 -17.978 1.00 92.38 109 GLU A CA 1
ATOM 898 C C . GLU A 1 109 ? 15.466 -10.172 -18.577 1.00 92.38 109 GLU A C 1
ATOM 900 O O . GLU A 1 109 ? 15.123 -9.144 -19.176 1.00 92.38 109 GLU A O 1
ATOM 905 N N . ASP A 1 110 ? 14.638 -11.194 -18.362 1.00 91.69 110 ASP A N 1
ATOM 906 C CA . ASP A 1 110 ? 13.245 -11.207 -18.814 1.00 91.69 110 ASP A CA 1
ATOM 907 C C . ASP A 1 110 ? 12.440 -10.115 -18.107 1.00 91.69 110 ASP A C 1
ATOM 909 O O . ASP A 1 110 ? 11.772 -9.306 -18.759 1.00 91.69 110 ASP A O 1
ATOM 913 N N . PHE A 1 111 ? 12.590 -10.012 -16.785 1.00 92.50 111 PHE A N 1
ATOM 914 C CA . PHE A 1 111 ? 11.958 -8.971 -15.983 1.00 92.50 111 PHE A CA 1
ATOM 915 C C . PHE A 1 111 ? 12.383 -7.576 -16.438 1.00 92.50 111 PHE A C 1
ATOM 917 O O . PHE A 1 111 ? 11.543 -6.726 -16.734 1.00 92.50 111 PHE A O 1
ATOM 924 N N . ARG A 1 112 ? 13.690 -7.336 -16.598 1.00 92.81 112 ARG A N 1
ATOM 925 C CA . ARG A 1 112 ? 14.203 -6.061 -17.117 1.00 92.81 112 ARG A CA 1
ATOM 926 C C . ARG A 1 112 ? 13.635 -5.751 -18.502 1.00 92.81 112 ARG A C 1
ATOM 928 O O . ARG A 1 112 ? 13.300 -4.601 -18.788 1.00 92.81 112 ARG A O 1
ATOM 935 N N . THR A 1 113 ? 13.519 -6.751 -19.372 1.00 93.06 113 THR A N 1
ATOM 936 C CA . THR A 1 113 ? 12.949 -6.589 -20.716 1.00 93.06 113 THR A CA 1
ATOM 937 C C . THR A 1 113 ? 11.480 -6.183 -20.652 1.00 93.06 113 THR A C 1
ATOM 939 O O . THR A 1 113 ? 11.068 -5.269 -21.375 1.00 93.06 113 THR A O 1
ATOM 942 N N . LEU A 1 114 ? 10.698 -6.807 -19.769 1.00 92.00 114 LEU A N 1
ATOM 943 C CA . LEU A 1 114 ? 9.304 -6.448 -19.523 1.00 92.00 114 LEU A CA 1
ATOM 944 C C . LEU A 1 114 ? 9.183 -5.016 -18.991 1.00 92.00 114 LEU A C 1
ATOM 946 O O . LEU A 1 114 ? 8.429 -4.225 -19.555 1.00 92.00 114 LEU A O 1
ATOM 950 N N . MET A 1 115 ? 9.996 -4.649 -18.000 1.00 91.31 115 MET A N 1
ATOM 951 C CA . MET A 1 115 ? 10.041 -3.299 -17.430 1.00 91.31 115 MET A CA 1
ATOM 952 C C . MET A 1 115 ? 10.341 -2.241 -18.494 1.00 91.31 115 MET A C 1
ATOM 954 O O . MET A 1 115 ? 9.638 -1.238 -18.602 1.00 91.31 115 MET A O 1
ATOM 958 N N . VAL A 1 116 ? 11.339 -2.472 -19.354 1.00 92.25 116 VAL A N 1
ATOM 959 C CA . VAL A 1 116 ? 11.655 -1.557 -20.465 1.00 92.25 116 VAL A CA 1
ATOM 960 C C . VAL A 1 116 ? 10.476 -1.426 -21.432 1.00 92.25 116 VAL A C 1
ATOM 962 O O . VAL A 1 116 ? 10.201 -0.325 -21.918 1.00 92.25 116 VAL A O 1
ATOM 965 N N . ARG A 1 117 ? 9.767 -2.521 -21.734 1.00 92.81 117 ARG A N 1
ATOM 966 C CA . ARG A 1 117 ? 8.575 -2.479 -22.595 1.00 92.81 117 ARG A CA 1
ATOM 967 C C . ARG A 1 117 ? 7.444 -1.689 -21.947 1.00 92.81 117 ARG A C 1
ATOM 969 O O . ARG A 1 117 ? 6.909 -0.810 -22.620 1.00 92.81 117 ARG A O 1
ATOM 976 N N . ALA A 1 118 ? 7.141 -1.952 -20.677 1.00 90.50 118 ALA A N 1
ATOM 977 C CA . ALA A 1 118 ? 6.132 -1.228 -19.910 1.00 90.50 118 ALA A CA 1
ATOM 978 C C . ALA A 1 118 ? 6.443 0.272 -19.909 1.00 90.50 118 ALA A C 1
ATOM 980 O O . ALA A 1 118 ? 5.653 1.054 -20.422 1.00 90.50 118 ALA A O 1
ATOM 981 N N . LEU A 1 119 ? 7.654 0.661 -19.502 1.00 89.75 119 LEU A N 1
ATOM 982 C CA . LEU A 1 119 ? 8.107 2.055 -19.477 1.00 89.75 119 LEU A CA 1
ATOM 983 C C . LEU A 1 119 ? 8.003 2.758 -20.835 1.00 89.75 119 LEU A C 1
ATOM 985 O O . LEU A 1 119 ? 7.618 3.925 -20.919 1.00 89.75 119 LEU A O 1
ATOM 989 N N . ASN A 1 120 ? 8.374 2.072 -21.916 1.00 91.06 120 ASN A N 1
ATOM 990 C CA . ASN A 1 120 ? 8.256 2.630 -23.260 1.00 91.06 120 ASN A CA 1
ATOM 991 C C . ASN A 1 120 ? 6.796 2.775 -23.695 1.00 91.06 120 ASN A C 1
ATOM 993 O O . ASN A 1 120 ? 6.481 3.725 -24.411 1.00 91.06 120 ASN A O 1
ATOM 997 N N . GLN A 1 121 ? 5.922 1.857 -23.285 1.00 90.12 121 GLN A N 1
ATOM 998 C CA . GLN A 1 121 ? 4.494 1.949 -23.553 1.00 90.12 121 GLN A CA 1
ATOM 999 C C . GLN A 1 121 ? 3.863 3.100 -22.765 1.00 90.12 121 GLN A C 1
ATOM 1001 O O . GLN A 1 121 ? 3.245 3.962 -23.380 1.00 90.12 121 GLN A O 1
ATOM 1006 N N . SER A 1 122 ? 4.148 3.230 -21.465 1.00 87.62 122 SER A N 1
ATOM 1007 C CA . SER A 1 122 ? 3.670 4.348 -20.636 1.00 87.62 122 SER A CA 1
ATOM 1008 C C . SER A 1 122 ? 4.033 5.697 -21.252 1.00 87.62 122 SER A C 1
ATOM 1010 O O . SER A 1 122 ? 3.185 6.576 -21.378 1.00 87.62 122 SER A O 1
ATOM 1012 N N . LYS A 1 123 ? 5.279 5.849 -21.724 1.00 86.88 123 LYS A N 1
ATOM 1013 C CA . LYS A 1 123 ? 5.726 7.069 -22.417 1.00 86.88 123 LYS A CA 1
ATOM 1014 C C . LYS A 1 123 ? 4.924 7.355 -23.689 1.00 86.88 123 LYS A C 1
ATOM 1016 O O . LYS A 1 123 ? 4.631 8.518 -23.958 1.00 86.88 123 LYS A O 1
ATOM 1021 N N . LYS A 1 124 ? 4.598 6.329 -24.486 1.00 90.12 124 LYS A N 1
ATOM 1022 C CA . LYS A 1 124 ? 3.773 6.479 -25.702 1.00 90.12 124 LYS A CA 1
ATOM 1023 C C . LYS A 1 124 ? 2.345 6.886 -25.368 1.00 90.12 124 LYS A C 1
ATOM 1025 O O . LYS A 1 124 ? 1.783 7.708 -26.085 1.00 90.12 124 LYS A O 1
ATOM 1030 N N . ASP A 1 125 ? 1.811 6.367 -24.269 1.00 89.00 125 ASP A N 1
ATOM 1031 C CA . ASP A 1 125 ? 0.468 6.684 -23.779 1.00 89.00 125 ASP A CA 1
ATOM 1032 C C . ASP A 1 125 ? 0.397 8.070 -23.116 1.00 89.00 125 ASP A C 1
ATOM 1034 O O . ASP A 1 125 ? -0.652 8.492 -22.640 1.00 89.00 125 ASP A O 1
ATOM 1038 N N . GLY A 1 126 ? 1.510 8.810 -23.107 1.00 85.69 126 GLY A N 1
ATOM 1039 C C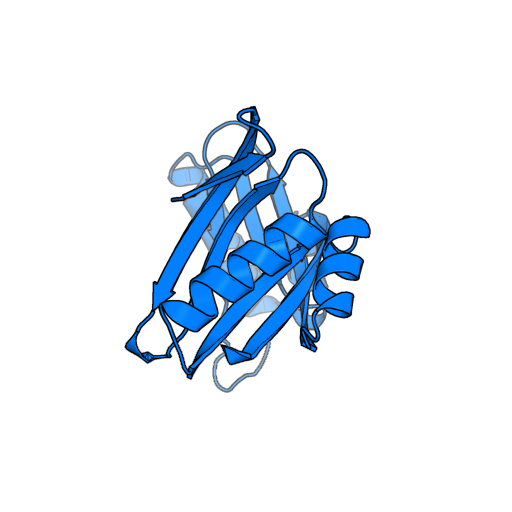A . GLY A 1 126 ? 1.593 10.143 -22.529 1.00 85.69 126 GLY A CA 1
ATOM 1040 C C . GLY A 1 126 ? 1.712 10.139 -21.010 1.00 85.69 126 GLY A C 1
ATOM 1041 O O . GLY A 1 126 ? 1.717 11.224 -20.431 1.00 85.69 126 GLY A O 1
ATOM 1042 N N . MET A 1 127 ? 1.860 8.963 -20.387 1.00 86.38 127 MET A N 1
ATOM 1043 C CA . MET A 1 127 ? 2.112 8.844 -18.957 1.00 86.38 127 MET A CA 1
ATOM 1044 C C . MET A 1 127 ? 3.461 9.448 -18.623 1.00 86.38 127 MET A C 1
ATOM 1046 O O . MET A 1 127 ? 4.426 9.433 -19.401 1.00 86.38 127 MET A O 1
ATOM 1050 N N . LYS A 1 128 ? 3.503 10.006 -17.433 1.00 82.50 128 LYS A N 1
ATOM 1051 C CA . LYS A 1 128 ? 4.584 10.836 -16.967 1.00 82.50 128 LYS A CA 1
ATOM 1052 C C . LYS A 1 128 ? 5.217 10.215 -15.748 1.00 82.50 128 LYS A C 1
ATOM 1054 O O . LYS A 1 128 ? 6.431 10.222 -15.693 1.00 82.50 128 LYS A O 1
ATOM 1059 N N . ASP A 1 129 ? 4.488 9.572 -14.855 1.00 85.62 129 ASP A N 1
ATOM 1060 C CA . ASP A 1 129 ? 5.100 8.759 -13.812 1.00 85.62 129 ASP A CA 1
ATOM 1061 C C . ASP A 1 129 ? 4.719 7.276 -13.892 1.00 85.62 129 ASP A C 1
ATOM 1063 O O .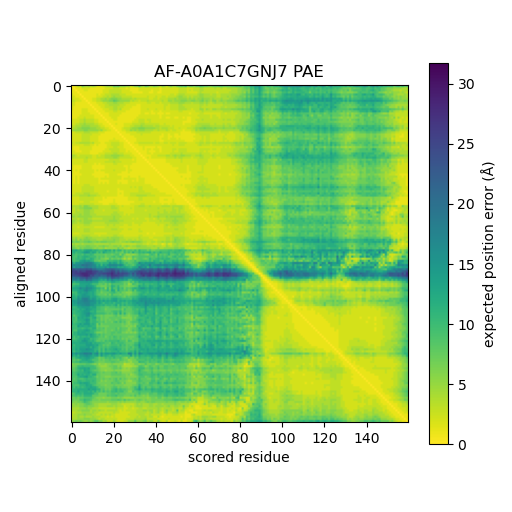 ASP A 1 129 ? 3.751 6.895 -14.550 1.00 85.62 129 ASP A O 1
ATOM 1067 N N . MET A 1 130 ? 5.568 6.436 -13.297 1.00 87.19 130 MET A N 1
ATOM 1068 C CA . MET A 1 130 ? 5.295 5.027 -13.049 1.00 87.19 130 MET A CA 1
ATOM 1069 C C . MET A 1 130 ? 5.623 4.691 -11.597 1.00 87.19 130 MET A C 1
ATOM 1071 O O . MET A 1 130 ? 6.767 4.892 -11.178 1.00 87.19 130 MET A O 1
ATOM 1075 N N . THR A 1 131 ? 4.647 4.149 -10.874 1.00 87.75 131 THR A N 1
ATOM 1076 C CA . THR A 1 131 ? 4.822 3.564 -9.537 1.00 87.75 131 THR A CA 1
ATOM 1077 C C . THR A 1 131 ? 4.905 2.046 -9.647 1.00 87.75 131 THR A C 1
ATOM 1079 O O . THR A 1 131 ? 4.215 1.436 -10.466 1.00 87.75 131 THR A O 1
ATOM 1082 N N . PHE A 1 132 ? 5.768 1.432 -8.844 1.00 89.62 132 PHE A N 1
ATOM 1083 C CA . PHE A 1 132 ? 5.913 -0.015 -8.788 1.00 89.62 132 PHE A CA 1
ATOM 1084 C C . PHE A 1 132 ? 6.265 -0.465 -7.370 1.00 89.62 132 PHE A C 1
ATOM 1086 O O . PHE A 1 132 ? 7.304 -0.071 -6.832 1.00 89.62 132 PHE A O 1
ATOM 1093 N N . PHE A 1 133 ? 5.392 -1.283 -6.786 1.00 88.56 133 PHE A N 1
ATOM 1094 C CA . PHE A 1 133 ? 5.634 -1.992 -5.534 1.00 88.56 133 PHE A CA 1
ATOM 1095 C C . PHE A 1 133 ? 6.340 -3.305 -5.856 1.00 88.56 133 PHE A C 1
ATOM 1097 O O . PHE A 1 133 ? 5.866 -4.066 -6.697 1.00 88.56 133 PHE A O 1
ATOM 1104 N N . HIS A 1 134 ? 7.498 -3.551 -5.249 1.00 89.31 134 HIS A N 1
ATOM 1105 C CA . HIS A 1 134 ? 8.314 -4.707 -5.597 1.00 89.31 134 HIS A CA 1
ATOM 1106 C C . HIS A 1 134 ? 9.173 -5.198 -4.434 1.00 89.31 134 HIS A C 1
ATOM 1108 O O . HIS A 1 134 ? 9.434 -4.476 -3.475 1.00 89.31 134 HIS A O 1
ATOM 1114 N N . GLU A 1 135 ? 9.655 -6.429 -4.538 1.00 89.00 135 GLU A N 1
ATOM 1115 C CA . GLU A 1 135 ? 10.450 -7.074 -3.492 1.00 89.00 135 GLU A CA 1
ATOM 1116 C C . GLU A 1 135 ? 11.959 -6.894 -3.704 1.00 89.00 135 GLU A C 1
ATOM 1118 O O . GLU A 1 135 ? 12.413 -6.475 -4.779 1.00 89.00 135 GLU A O 1
ATOM 1123 N N . ASP A 1 136 ? 12.744 -7.265 -2.690 1.00 89.44 136 ASP A N 1
ATOM 1124 C CA . ASP A 1 136 ? 14.210 -7.212 -2.711 1.00 89.44 136 ASP A CA 1
ATOM 1125 C C . ASP A 1 136 ? 14.813 -8.014 -3.878 1.00 89.44 136 ASP A C 1
ATOM 1127 O O . ASP A 1 136 ? 15.798 -7.579 -4.477 1.00 89.44 136 ASP A O 1
ATOM 1131 N N . GLU A 1 137 ? 14.213 -9.152 -4.256 1.00 90.81 137 GLU A N 1
ATOM 1132 C CA . GLU A 1 137 ? 14.700 -9.990 -5.364 1.00 90.81 137 GLU A CA 1
ATOM 1133 C C . GLU A 1 137 ? 14.694 -9.235 -6.706 1.00 90.81 137 GLU A C 1
ATOM 1135 O O . GLU A 1 137 ? 15.638 -9.320 -7.497 1.00 90.81 137 GLU A O 1
ATOM 1140 N N . THR A 1 138 ? 13.659 -8.428 -6.942 1.00 90.44 138 THR A N 1
ATOM 1141 C CA . THR A 1 138 ? 13.471 -7.681 -8.197 1.00 90.44 138 THR A CA 1
ATOM 1142 C C . THR A 1 138 ? 14.167 -6.315 -8.200 1.00 90.44 138 THR A C 1
ATOM 1144 O O . THR A 1 138 ? 14.339 -5.701 -9.262 1.00 90.44 138 THR A O 1
ATOM 1147 N N . HIS A 1 139 ? 14.618 -5.846 -7.032 1.00 91.25 139 HIS A N 1
ATOM 1148 C CA . HIS A 1 139 ? 15.167 -4.506 -6.832 1.00 91.25 139 HIS A CA 1
ATOM 1149 C C . HIS A 1 139 ? 16.329 -4.147 -7.778 1.00 91.25 139 HIS A C 1
ATOM 1151 O O . HIS A 1 139 ? 16.239 -3.100 -8.432 1.00 91.25 139 HIS A O 1
ATOM 1157 N N . PRO A 1 140 ? 17.368 -4.991 -7.972 1.00 92.12 140 PRO A N 1
ATOM 1158 C CA . PRO A 1 140 ? 18.468 -4.652 -8.878 1.00 92.12 140 PRO A CA 1
ATOM 1159 C C . PRO A 1 140 ? 18.003 -4.421 -10.323 1.00 92.12 140 PRO A C 1
ATOM 1161 O O . PRO A 1 140 ? 18.531 -3.563 -11.035 1.00 92.12 140 PRO A O 1
ATOM 1164 N N . ALA A 1 141 ? 16.997 -5.176 -10.772 1.00 91.56 141 ALA A N 1
ATOM 1165 C CA . ALA A 1 141 ? 16.460 -5.044 -12.117 1.00 91.56 141 ALA A CA 1
ATOM 1166 C C . ALA A 1 141 ? 15.595 -3.780 -12.263 1.00 91.56 141 ALA A C 1
ATOM 1168 O O . ALA A 1 141 ? 15.712 -3.092 -13.283 1.00 91.56 141 ALA A O 1
ATOM 1169 N N . ALA A 1 142 ? 14.802 -3.429 -11.244 1.00 90.50 142 ALA A N 1
ATOM 1170 C CA . ALA A 1 142 ? 14.036 -2.182 -11.202 1.00 90.50 142 ALA A CA 1
ATOM 1171 C C . ALA A 1 142 ? 14.954 -0.943 -11.245 1.00 90.50 142 ALA A C 1
ATOM 1173 O O . ALA A 1 142 ? 14.756 -0.052 -12.077 1.00 90.50 142 ALA A O 1
ATOM 1174 N N . GLU A 1 143 ? 16.023 -0.910 -10.444 1.00 91.19 143 GLU A N 1
ATOM 1175 C CA . GLU A 1 143 ? 16.993 0.196 -10.485 1.00 91.19 143 GLU A CA 1
ATOM 1176 C C . GLU A 1 143 ? 17.697 0.307 -11.843 1.00 91.19 143 GLU A C 1
ATOM 1178 O O . GLU A 1 143 ? 17.926 1.412 -12.344 1.00 91.19 143 GLU A O 1
ATOM 1183 N N . SER A 1 144 ? 17.983 -0.826 -12.497 1.00 92.56 144 SER A N 1
ATOM 1184 C CA . SER A 1 144 ? 18.683 -0.853 -13.790 1.00 92.56 144 SER A CA 1
ATOM 1185 C C . SER A 1 144 ? 17.944 -0.130 -14.925 1.00 92.56 144 SER A C 1
ATOM 1187 O O . SER A 1 144 ? 18.564 0.250 -15.924 1.00 92.56 144 SER A O 1
ATOM 1189 N N . VAL A 1 145 ? 16.626 0.062 -14.792 1.00 90.88 145 VAL A N 1
ATOM 1190 C CA . VAL A 1 145 ? 15.785 0.780 -15.766 1.00 90.88 145 VAL A CA 1
ATOM 1191 C C . VAL A 1 145 ? 15.470 2.217 -15.339 1.00 90.88 145 VAL A C 1
ATOM 1193 O O . VAL A 1 145 ? 14.750 2.930 -16.041 1.00 90.88 145 VAL A O 1
ATOM 1196 N N . GLY A 1 146 ? 16.048 2.668 -14.223 1.00 89.31 146 GLY A N 1
ATOM 1197 C CA . GLY A 1 146 ? 15.947 4.033 -13.716 1.00 89.31 146 GLY A CA 1
ATOM 1198 C C . GLY A 1 146 ? 14.838 4.266 -12.691 1.00 89.31 146 GLY A C 1
ATOM 1199 O O . GLY A 1 146 ? 14.647 5.420 -12.301 1.00 89.31 146 GLY A O 1
ATOM 1200 N N . ILE A 1 147 ? 14.124 3.223 -12.246 1.00 89.38 147 ILE A N 1
ATOM 1201 C CA . ILE A 1 147 ? 13.203 3.343 -11.107 1.00 89.38 147 ILE A CA 1
ATOM 1202 C C . ILE A 1 147 ? 14.013 3.670 -9.859 1.00 89.38 147 ILE A C 1
ATOM 1204 O O . ILE A 1 147 ? 15.061 3.076 -9.613 1.00 89.38 147 ILE A O 1
ATOM 1208 N N . ARG A 1 148 ? 13.532 4.638 -9.080 1.00 89.44 148 ARG A N 1
ATOM 1209 C CA . ARG A 1 148 ? 14.153 5.032 -7.817 1.00 89.44 148 ARG A CA 1
ATOM 1210 C C . ARG A 1 148 ? 13.265 4.609 -6.668 1.00 89.44 148 ARG A C 1
ATOM 1212 O O . ARG A 1 148 ? 12.083 4.943 -6.670 1.00 89.44 148 ARG A O 1
ATOM 1219 N N . ILE A 1 149 ? 13.847 3.942 -5.681 1.00 89.19 149 ILE A N 1
ATOM 1220 C CA . ILE A 1 149 ? 13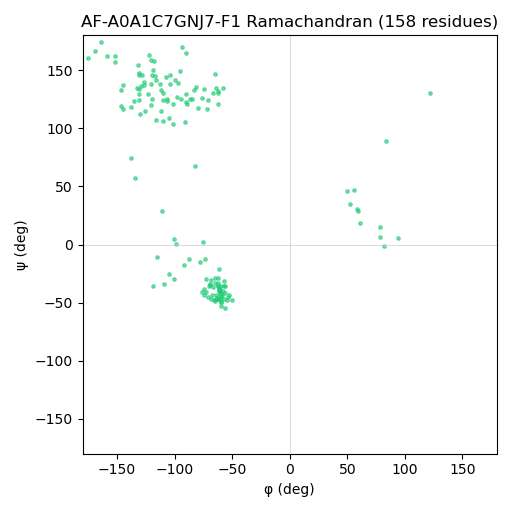.140 3.611 -4.446 1.00 89.19 149 ILE A CA 1
ATOM 1221 C C . ILE A 1 149 ? 12.927 4.891 -3.655 1.00 89.19 149 ILE A C 1
ATOM 1223 O O . ILE A 1 149 ? 13.879 5.624 -3.378 1.00 89.19 149 ILE A O 1
ATOM 1227 N N . ILE A 1 150 ? 11.670 5.172 -3.330 1.00 89.19 150 ILE A N 1
ATOM 1228 C CA . ILE A 1 150 ? 11.295 6.349 -2.546 1.00 89.19 150 ILE A CA 1
ATOM 1229 C C . ILE A 1 150 ? 10.938 5.987 -1.107 1.00 89.19 150 ILE A C 1
ATOM 1231 O O . ILE A 1 150 ? 11.090 6.837 -0.234 1.00 89.19 150 ILE A O 1
ATOM 1235 N N . ASP A 1 151 ? 10.499 4.750 -0.852 1.00 89.75 151 ASP A N 1
ATOM 1236 C CA . ASP A 1 151 ? 10.217 4.255 0.494 1.00 89.75 151 ASP A CA 1
ATOM 1237 C C . ASP A 1 151 ? 10.112 2.718 0.542 1.00 89.75 151 ASP A C 1
ATOM 1239 O O . ASP A 1 151 ? 10.125 2.040 -0.486 1.00 89.75 151 ASP A O 1
ATOM 1243 N N . THR A 1 152 ? 9.967 2.183 1.750 1.00 89.94 152 THR A N 1
ATOM 1244 C CA . THR A 1 152 ? 9.556 0.807 2.044 1.00 89.94 152 THR A CA 1
ATOM 1245 C C . THR A 1 152 ? 8.174 0.852 2.687 1.00 89.94 152 THR A C 1
ATOM 1247 O O . THR A 1 152 ? 7.955 1.643 3.602 1.00 89.94 152 THR A O 1
ATOM 1250 N N . TYR A 1 153 ? 7.246 0.023 2.234 1.00 89.81 153 TYR A N 1
ATOM 1251 C CA . TYR A 1 153 ? 5.897 -0.098 2.773 1.00 89.81 153 TYR A CA 1
ATOM 1252 C C . TYR A 1 153 ? 5.754 -1.403 3.548 1.00 89.81 153 TYR A C 1
ATOM 1254 O O . TYR A 1 153 ? 6.344 -2.422 3.194 1.00 89.81 153 TYR A O 1
ATOM 1262 N N . TYR A 1 154 ? 4.981 -1.345 4.625 1.00 90.19 154 TYR A N 1
ATOM 1263 C CA . TYR A 1 154 ? 4.573 -2.498 5.407 1.00 90.19 154 TYR A CA 1
ATOM 1264 C C . TYR A 1 154 ? 3.100 -2.788 5.143 1.00 90.19 154 TYR A C 1
ATOM 1266 O O . TYR A 1 154 ? 2.247 -1.913 5.329 1.00 90.19 154 TYR A O 1
ATOM 1274 N N . GLY A 1 155 ? 2.831 -4.015 4.704 1.00 90.12 155 GLY A N 1
ATOM 1275 C CA . GLY A 1 155 ? 1.495 -4.580 4.607 1.00 90.12 155 GLY A CA 1
ATOM 1276 C C . GLY A 1 155 ? 1.091 -5.182 5.946 1.00 90.12 155 GLY A C 1
ATOM 1277 O O . GLY A 1 155 ? 1.802 -6.012 6.518 1.00 90.12 155 GLY A O 1
ATOM 1278 N N . HIS A 1 156 ? -0.046 -4.730 6.451 1.00 91.31 156 HIS A N 1
ATOM 1279 C CA . HIS A 1 156 ? -0.664 -5.174 7.688 1.00 91.31 156 HIS A CA 1
ATOM 1280 C C . HIS A 1 156 ? -2.016 -5.814 7.387 1.00 91.31 156 HIS A C 1
ATOM 1282 O O . HIS A 1 156 ? -2.733 -5.322 6.513 1.00 91.31 156 HIS A O 1
ATOM 1288 N N . LYS A 1 157 ? -2.396 -6.848 8.138 1.00 94.00 157 LYS A N 1
ATOM 1289 C CA . LYS A 1 157 ? -3.733 -7.441 8.053 1.00 94.00 157 LYS A CA 1
ATOM 1290 C C . LYS A 1 157 ? -4.399 -7.638 9.409 1.00 94.00 157 LYS A C 1
ATOM 1292 O O . LYS A 1 157 ? -3.722 -7.775 10.427 1.00 94.00 157 LYS A O 1
ATOM 1297 N N . LEU A 1 158 ? -5.728 -7.656 9.401 1.00 93.31 158 LEU A N 1
ATOM 1298 C CA . LEU A 1 158 ? -6.574 -7.919 10.561 1.00 93.31 158 LEU A CA 1
ATOM 1299 C C . LEU A 1 158 ? -7.846 -8.660 10.133 1.00 93.31 158 LEU A C 1
ATOM 1301 O O . LEU A 1 158 ? -8.525 -8.235 9.199 1.00 93.31 158 LEU A O 1
ATOM 1305 N N . ALA A 1 159 ? -8.199 -9.725 10.849 1.00 93.81 159 ALA A N 1
ATOM 1306 C CA . ALA A 1 159 ? -9.492 -10.387 10.687 1.00 93.81 159 ALA A CA 1
ATOM 1307 C C . ALA A 1 159 ? -10.623 -9.548 11.318 1.00 93.81 159 ALA A C 1
ATOM 1309 O O . ALA A 1 159 ? -10.477 -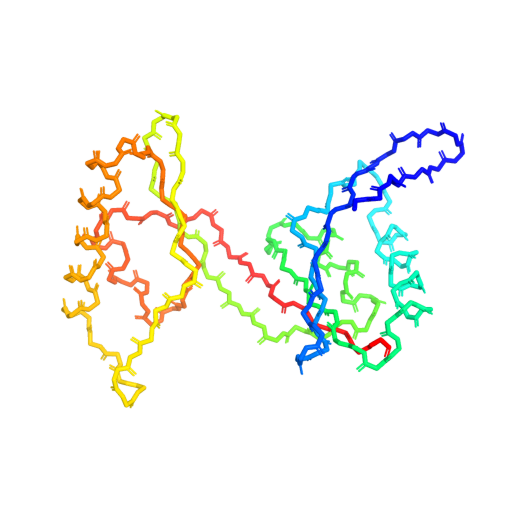9.057 12.441 1.00 93.81 159 ALA A O 1
ATOM 1310 N N . LEU A 1 160 ? -11.733 -9.392 10.587 1.00 91.31 160 LEU A N 1
ATOM 1311 C CA . LEU A 1 160 ? -12.931 -8.624 10.958 1.00 91.31 160 LEU A CA 1
ATOM 1312 C C . LEU A 1 160 ? -14.095 -9.494 11.461 1.00 91.31 160 LEU A C 1
ATOM 1314 O O . LEU A 1 160 ? -14.135 -10.712 11.173 1.00 91.31 160 LEU A O 1
#

Foldseek 3Di:
DDFDDDPNDGFWDWAWDADVVQLEIETPGTGGNDPSLVVVVVVVVVCCVVRAQGKYKYKDFPVPVVNVVSCVVVVWDFDDKWFKWKDFADDAEDEDPDDDDDVNDDDLVVLLVVVVVVVVVCVVVVHGMYIYIHDPVNVVSCVVNPTDGPTMMIMIMDHD

Mean predicted aligned error: 6.4 Å

pLDDT: mean 89.2, std 8.91, range [44.97, 97.75]

Secondary structure (DSSP, 8-state):
-EEEEETTEEEEEEEEEEETTTTEEEEEEEEESS-HHHHHHHHHHHHHHHSTT-EEEEEEETT-HHHHHHHHTTTPEEEEEEEEEEEE-SS-EEEE-----GGG---HHHHHHHHHHHHHHHHHTT--EEEEEE-TTTHHHHHHTT-EEEEEEEEEEEE-

Solvent-accessible surface area (backbone atoms only — not comparable to full-atom values): 8923 Å² total; per-residue (Å²): 113,49,79,41,67,57,97,90,41,84,42,28,47,36,30,60,53,74,41,74,94,78,32,37,33,39,61,84,36,80,50,59,77,66,64,54,49,57,54,51,49,56,49,50,55,54,41,34,76,73,43,67,74,22,38,39,43,45,79,42,50,61,85,44,50,70,58,51,54,33,42,56,73,68,72,31,45,79,79,42,72,33,36,35,26,44,34,84,48,89,74,48,76,44,71,52,90,75,85,88,45,78,91,77,49,88,48,63,66,62,50,36,50,49,49,53,50,51,55,54,48,39,51,72,74,55,34,22,27,40,40,35,64,42,45,80,89,52,40,70,41,46,44,74,76,62,38,38,77,78,50,46,30,37,31,29,36,38,84,54